Protein 6LFT (pdb70)

B-factor: mean 20.56, std 11.73, range [6.3, 67.77]

InterPro domains:
  IPR002589 Macro domain [PF01661] (22-162)
  IPR002589 Macro domain [PS51154] (1-177)
  IPR002589 Macro domain [SM00506] (3-163)
  IPR043472 Macro domain-like [G3DSA:3.40.220.10] (2-177)
  IPR043472 Macro domain-like [SSF52949] (4-175)
  IPR050892 ADP-ribose derivative metabolism enzymes [PTHR12521] (2-177)

Solvent-accessible surface area: 8114 Å² total; per-residue (Å²): 137,14,19,84,78,49,166,24,69,6,15,146,112,60,118,88,12,9,0,0,0,0,19,4,12,6,85,20,43,8,60,27,42,39,14,108,59,0,13,112,107,22,68,124,0,45,126,17,0,23,85,8,7,140,137,112,22,52,130,13,41,1,92,1,14,0,0,4,0,67,100,59,57,29,3,3,0,0,0,0,0,1,2,36,108,20,40,122,76,58,24,145,82,108,41,0,12,88,57,0,61,86,0,0,60,46,0,42,76,61,61,118,114,75,20,125,49,6,129,73,93,61,99,73,91,24,47,104,3,124,7,3,0,23,52,6,7,45,57,90,16,52,1,70,27,150,51,0,28,148,4,0,71,82,4,62,86,72,6,78,4,29,0,16,65,169

Sequence (166 aa):
SNITYVKGNILKPKSYARILIHSCNCNGAWGGGIAYQLALRYPKAEKDYVEVCEKYGSNLLGKCILLPSYENSDLLICCLFTSSFGGSSHGEKQSILNYTKLALDKLKTFREAIGDYLNGHIKYPIGEYKLEMPQINSGIFGVPWKETERVLEEFSGDMSFTVYQL

Structure (mmCIF, N/CA/C/O backbone):
data_6LFT
#
_entry.id   6LFT
#
_cell.length_a   82.218
_cell.length_b   82.218
_cell.length_c   52.416
_cell.angle_alpha   90.000
_cell.angle_beta   90.000
_cell.angle_gamma   120.000
#
_symmetry.space_group_name_H-M   'P 64'
#
loop_
_entity.id
_entity.type
_entity.pdbx_description
1 polymer "ADP-ribose 1''-phosphate phosphatase"
2 non-polymer 'ACETATE ION'
3 non-polymer ADENOSINE-5-DIPHOSPHORIBOSE
4 water water
#
loop_
_atom_site.group_PDB
_atom_site.id
_atom_site.type_symbol
_atom_site.label_atom_id
_atom_site.label_alt_id
_atom_site.label_comp_id
_atom_site.label_asym_id
_atom_site.label_entity_id
_atom_site.label_seq_id
_atom_site.pdbx_PDB_ins_code
_atom_site.Cartn_x
_atom_site.Cartn_y
_atom_site.Cartn_z
_atom_site.occupancy
_atom_site.B_iso_or_equiv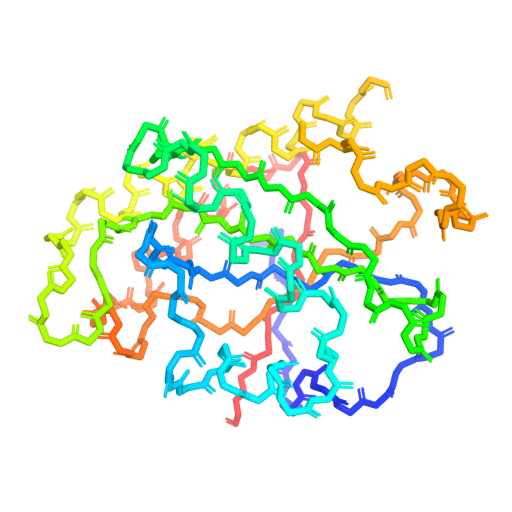
_atom_site.auth_seq_id
_atom_site.auth_comp_id
_atom_site.auth_asym_id
_atom_site.auth_atom_id
_atom_site.pdbx_PDB_model_num
ATOM 1 N N . SER A 1 5 ? -14.578 10.361 10.256 1.00 47.71 2 SER A N 1
ATOM 2 C CA . SER A 1 5 ? -13.392 11.143 10.577 1.00 41.89 2 SER A 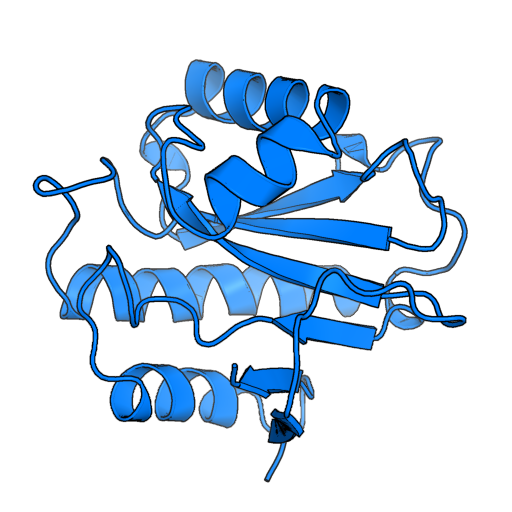CA 1
ATOM 3 C C . SER A 1 5 ? -12.926 11.979 9.386 1.00 36.31 2 SER A C 1
ATOM 4 O O . SER A 1 5 ? -12.210 12.959 9.565 1.00 38.47 2 SER A O 1
ATOM 7 N N . ASN A 1 6 ? -13.318 11.594 8.168 1.00 29.61 3 ASN A N 1
ATOM 8 C CA . ASN A 1 6 ? -13.169 12.479 7.016 1.00 23.38 3 ASN A CA 1
ATOM 9 C C . ASN A 1 6 ? -14.364 13.407 6.853 1.00 20.73 3 ASN A C 1
ATOM 10 O O . ASN A 1 6 ? -14.473 14.089 5.829 1.00 24.00 3 ASN A O 1
ATOM 15 N N . ILE A 1 7 ? -15.257 13.442 7.837 1.00 20.61 4 ILE A N 1
ATOM 16 C CA . ILE A 1 7 ? -16.421 14.320 7.836 1.00 18.35 4 ILE A CA 1
ATOM 17 C C . ILE A 1 7 ? -16.262 15.320 8.967 1.00 20.89 4 ILE A C 1
ATOM 18 O O . ILE A 1 7 ? -15.967 14.937 10.108 1.00 20.99 4 ILE A O 1
ATOM 23 N N . THR A 1 8 ? -16.443 16.595 8.650 1.00 20.25 5 THR A N 1
ATOM 24 C CA . THR A 1 8 ? -16.544 17.652 9.644 1.00 18.38 5 THR A CA 1
ATOM 25 C C . THR A 1 8 ? -17.978 18.159 9.624 1.00 16.96 5 THR A C 1
ATOM 26 O O . THR A 1 8 ? -18.477 18.566 8.569 1.00 17.94 5 THR A O 1
ATOM 30 N N . TYR A 1 9 ? -18.646 18.113 10.773 1.00 18.73 6 TYR A N 1
ATOM 31 C CA . TYR A 1 9 ? -20.016 18.597 10.866 1.00 16.14 6 TYR A CA 1
ATOM 32 C C . TYR A 1 9 ? -20.027 20.050 11.313 1.00 17.18 6 TYR A C 1
ATOM 33 O O . TYR A 1 9 ? -19.277 20.444 12.208 1.00 19.11 6 TYR A O 1
ATOM 42 N N . VAL A 1 10 ? -20.871 20.849 10.668 1.00 17.80 7 VAL A N 1
ATOM 43 C CA . VAL A 1 10 ? -21.061 22.246 11.029 1.00 16.96 7 VAL A CA 1
ATOM 44 C C . VAL A 1 10 ? -22.556 22.499 11.151 1.00 20.32 7 VAL A C 1
ATOM 45 O O . VAL A 1 10 ? -23.362 21.908 10.423 1.00 19.58 7 VAL A O 1
ATOM 49 N N . LYS A 1 11 ? -22.921 23.353 12.094 1.00 21.61 8 LYS A N 1
ATOM 50 C CA . LYS A 1 11 ? -24.305 23.732 12.308 1.00 18.55 8 LYS A CA 1
ATOM 51 C C . LYS A 1 11 ? -24.615 24.962 11.468 1.00 18.46 8 LYS A C 1
ATOM 52 O O . LYS A 1 11 ? -23.916 25.977 11.563 1.00 24.61 8 LYS A O 1
ATOM 58 N N . GLY A 1 12 ? -25.653 24.870 10.643 1.00 14.98 9 GLY A N 1
ATOM 59 C CA . GLY A 1 12 ? -26.088 26.043 9.911 1.00 17.28 9 GLY A CA 1
ATOM 60 C C . GLY A 1 12 ? -26.511 25.775 8.484 1.00 13.97 9 GLY A C 1
ATOM 61 O O . GLY A 1 12 ? -26.521 24.631 8.016 1.00 14.48 9 GLY A O 1
ATOM 62 N N . ASN A 1 13 ? -26.869 26.852 7.790 1.00 12.69 10 ASN A N 1
ATOM 63 C CA . ASN A 1 13 ? -27.373 26.788 6.427 1.00 11.31 10 ASN A CA 1
ATOM 64 C C . ASN A 1 13 ? -26.207 26.826 5.440 1.00 11.38 10 ASN A C 1
ATOM 65 O O . ASN A 1 13 ? -25.377 27.738 5.489 1.00 12.88 10 ASN A O 1
ATOM 70 N N . ILE A 1 14 ? -26.147 25.831 4.549 1.00 9.23 11 ILE A N 1
ATOM 71 C CA . ILE A 1 14 ? -25.020 25.718 3.622 1.00 10.87 11 ILE A CA 1
ATOM 72 C C . ILE A 1 14 ? -24.999 26.857 2.607 1.00 9.05 11 ILE A C 1
ATOM 73 O O . ILE A 1 14 ? -23.960 27.113 1.979 1.00 10.57 11 ILE A O 1
ATOM 78 N N . LEU A 1 15 ? -26.119 27.550 2.426 1.00 10.70 12 LEU A N 1
ATOM 79 C CA . LEU A 1 15 ? -26.194 28.633 1.454 1.00 10.97 12 LEU A CA 1
ATOM 80 C C . LEU A 1 15 ? -25.807 29.987 2.031 1.00 13.14 12 LEU A C 1
ATOM 81 O O . LEU A 1 15 ? -25.768 30.970 1.278 1.00 14.16 12 LEU A O 1
ATOM 86 N N . LYS A 1 16 ? -25.510 30.078 3.325 1.00 12.32 13 LYS A N 1
ATOM 87 C CA . LYS A 1 16 ? -24.940 31.319 3.836 1.00 14.36 13 LYS A CA 1
ATOM 88 C C . LYS A 1 16 ? -23.566 31.507 3.200 1.00 10.97 13 LYS A C 1
ATOM 89 O O . LYS A 1 16 ? -22.792 30.547 3.128 1.00 13.02 13 LYS A O 1
ATOM 95 N N . PRO A 1 17 ? -23.244 32.697 2.691 1.00 13.29 14 PRO A N 1
ATOM 96 C CA . PRO A 1 17 ? -22.005 32.855 1.916 1.00 14.88 14 PRO A CA 1
ATOM 97 C C . PRO A 1 17 ? -20.753 32.538 2.720 1.00 17.32 14 PRO A C 1
ATOM 98 O O . PRO A 1 17 ? -20.665 32.808 3.922 1.00 18.61 14 PRO A O 1
ATOM 102 N N . LYS A 1 18 ? -19.770 31.966 2.024 1.00 14.13 15 LYS A N 1
ATOM 103 C CA . LYS A 1 18 ? -18.459 31.655 2.579 1.00 12.81 15 LYS A CA 1
ATOM 104 C C . LYS A 1 18 ? -17.376 32.331 1.749 1.00 12.93 15 LYS A C 1
ATOM 105 O O . LYS A 1 18 ? -17.521 32.493 0.535 1.00 17.38 15 LYS A O 1
ATOM 111 N N . SER A 1 19 ? -16.269 32.705 2.409 1.00 13.28 16 SER A N 1
ATOM 112 C CA . SER A 1 19 ? -15.189 33.424 1.737 1.00 16.95 16 SER A CA 1
ATOM 113 C C . SER A 1 19 ? -14.342 32.542 0.829 1.00 20.90 16 SER A C 1
ATOM 114 O O . SER A 1 19 ? -13.626 33.064 -0.032 1.00 26.99 16 SER A O 1
ATOM 117 N N . TYR A 1 20 ? -14.391 31.232 1.004 1.00 15.28 17 TYR A N 1
ATOM 118 C CA . TYR A 1 20 ? -13.518 30.318 0.291 1.00 13.76 17 TYR A CA 1
ATOM 119 C C . TYR A 1 20 ? -14.281 29.620 -0.835 1.00 14.04 17 TYR A C 1
ATOM 120 O O . TYR A 1 20 ? -15.512 29.555 -0.839 1.00 15.66 17 TYR A O 1
ATOM 129 N N . ALA A 1 21 ? -13.520 29.099 -1.794 1.00 14.93 18 ALA A N 1
ATOM 130 C CA . ALA A 1 21 ? -14.103 28.389 -2.927 1.00 14.36 18 ALA A CA 1
ATOM 131 C C . ALA A 1 21 ? -14.593 27.015 -2.488 1.00 11.71 18 ALA A C 1
ATOM 132 O O . ALA A 1 21 ? -13.910 26.306 -1.746 1.00 11.10 18 ALA A O 1
ATOM 134 N N . ARG A 1 22 ? -15.783 26.627 -2.950 1.00 9.73 19 ARG A N 1
ATOM 135 C CA . ARG A 1 22 ? -16.305 25.339 -2.525 1.00 8.58 19 ARG A CA 1
ATOM 136 C C . ARG A 1 22 ? -17.225 24.772 -3.588 1.00 7.83 19 ARG A C 1
ATOM 137 O O . ARG A 1 22 ? -17.762 25.501 -4.430 1.00 9.39 19 ARG A O 1
ATOM 145 N N . ILE A 1 23 ? -17.384 23.450 -3.524 1.00 8.35 20 ILE A N 1
ATOM 146 C CA . ILE A 1 23 ? -18.337 22.698 -4.334 1.00 7.13 20 ILE A CA 1
ATOM 147 C C . ILE A 1 23 ? -19.454 22.262 -3.403 1.00 9.23 20 ILE A C 1
ATOM 148 O O . ILE A 1 23 ? -19.195 21.610 -2.386 1.00 10.13 20 ILE A O 1
ATOM 153 N N . LEU A 1 24 ? -20.692 22.628 -3.742 1.00 7.35 21 LEU A N 1
ATOM 154 C CA . LEU A 1 24 ? -21.872 22.217 -2.991 1.00 6.71 21 LEU A CA 1
ATOM 155 C C . LEU A 1 24 ? -22.423 20.946 -3.640 1.00 7.23 21 LEU A C 1
ATOM 156 O O . LEU A 1 24 ? -22.926 20.985 -4.771 1.00 8.18 21 LEU A O 1
ATOM 161 N N . ILE A 1 25 ? -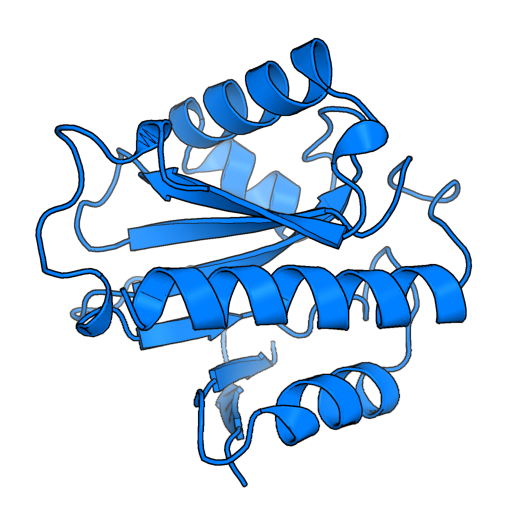22.316 19.829 -2.929 1.00 6.43 22 ILE A N 1
ATOM 162 C CA . ILE A 1 25 ? -22.768 18.526 -3.409 1.00 6.45 22 ILE A CA 1
ATOM 163 C C . ILE A 1 25 ? -24.203 18.293 -2.949 1.00 7.27 22 ILE A C 1
ATOM 164 O O . ILE A 1 25 ? -24.521 18.504 -1.775 1.00 8.56 22 ILE A O 1
ATOM 169 N N . HIS A 1 26 ? -25.073 17.833 -3.857 1.00 7.16 23 HIS A N 1
ATOM 170 C CA . HIS A 1 26 ? -26.427 17.478 -3.442 1.00 7.36 23 HIS A CA 1
ATOM 171 C C . HIS A 1 26 ? -26.945 16.333 -4.304 1.00 6.99 23 HIS A C 1
ATOM 172 O O . HIS A 1 26 ? -26.440 16.072 -5.397 1.00 9.01 23 HIS A O 1
ATOM 179 N N . SER A 1 27 ? -27.960 15.645 -3.790 1.00 7.37 24 SER A N 1
ATOM 180 C CA . SER A 1 27 ? -28.487 14.439 -4.419 1.00 7.23 24 SER A CA 1
ATOM 181 C C . SER A 1 27 ? -29.684 14.800 -5.294 1.00 7.92 24 SER A C 1
ATOM 182 O O . SER A 1 27 ? -30.605 15.489 -4.841 1.00 9.25 2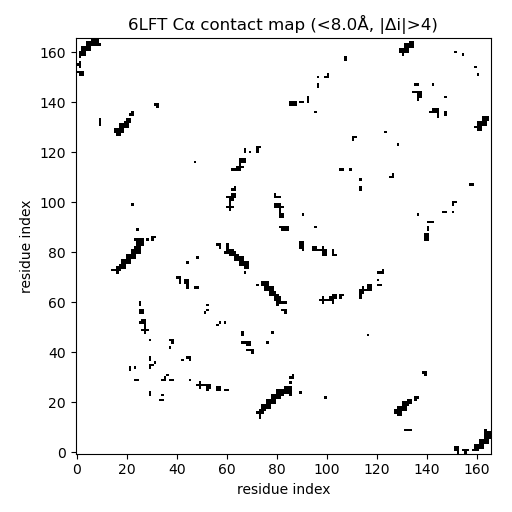4 SER A O 1
ATOM 185 N N . CYS A 1 28 ? -29.681 14.311 -6.536 1.00 8.07 25 CYS A N 1
ATOM 186 C CA . CYS A 1 28 ? -30.618 14.779 -7.550 1.00 7.38 25 CYS A CA 1
ATOM 187 C C . CYS A 1 28 ? -31.379 13.638 -8.197 1.00 8.31 25 CYS A C 1
ATOM 188 O O . CYS A 1 28 ? -30.881 12.513 -8.316 1.00 9.38 25 CYS A O 1
ATOM 191 N N . ASN A 1 29 ? -32.570 13.958 -8.681 1.00 8.12 26 ASN A N 1
ATOM 192 C CA . ASN A 1 29 ? -33.254 13.060 -9.589 1.00 8.86 26 ASN A CA 1
ATOM 193 C C . ASN A 1 29 ? -32.842 13.359 -11.032 1.00 8.92 26 ASN A C 1
ATOM 194 O O . ASN A 1 29 ? -32.238 14.393 -11.342 1.00 9.60 26 ASN A O 1
ATOM 199 N N . CYS A 1 30 ? -33.172 12.422 -11.920 1.00 9.75 27 CYS A N 1
ATOM 200 C CA . CYS A 1 30 ? -32.799 12.481 -13.328 1.00 10.15 27 CYS A CA 1
ATOM 201 C C . CYS A 1 30 ? -33.909 13.068 -14.185 1.00 10.56 27 CYS A C 1
ATOM 202 O O . CYS A 1 30 ? -33.827 13.023 -15.419 1.00 12.15 27 CYS A O 1
ATOM 205 N N . ASN A 1 31 ? -34.939 13.624 -13.554 1.00 10.36 28 ASN A N 1
ATOM 206 C CA . ASN A 1 31 ? -36.155 14.062 -14.217 1.00 10.94 28 ASN A CA 1
ATOM 207 C C . ASN A 1 31 ? -36.178 15.572 -14.427 1.00 10.43 28 ASN A C 1
ATOM 208 O O . ASN A 1 31 ? -37.233 16.135 -14.738 1.00 13.50 28 ASN A O 1
ATOM 213 N N . GLY A 1 32 ? -35.035 16.233 -14.269 1.00 10.54 29 GLY A N 1
ATOM 214 C CA . GLY A 1 32 ? -34.960 17.658 -14.535 1.00 9.56 29 GLY A CA 1
ATOM 215 C C . GLY A 1 32 ? -35.763 18.520 -13.591 1.00 12.49 29 GLY A C 1
ATOM 216 O O . GLY A 1 32 ? -36.209 19.607 -13.979 1.00 14.14 29 GLY A O 1
ATOM 217 N N . ALA A 1 33 ? -35.949 18.072 -12.354 1.00 10.03 30 ALA A N 1
ATOM 218 C CA . ALA A 1 33 ? -36.826 18.749 -11.401 1.00 10.46 30 ALA A CA 1
ATOM 219 C C . ALA A 1 33 ? -36.065 19.037 -10.112 1.00 10.67 30 ALA A C 1
ATOM 220 O O . ALA A 1 33 ? -35.949 18.164 -9.248 1.00 12.65 30 ALA A O 1
ATOM 222 N N . TRP A 1 34 ? -35.545 20.261 -9.982 1.00 9.80 31 TRP A N 1
ATOM 223 C CA . TRP A 1 34 ? -35.108 20.774 -8.687 1.00 8.47 31 TRP A CA 1
ATOM 224 C C . TRP A 1 34 ? -36.353 21.310 -7.979 1.00 13.05 31 TRP A C 1
ATOM 225 O O . TRP A 1 34 ? -36.571 22.518 -7.849 1.00 13.69 31 TRP A O 1
ATOM 236 N N . GLY A 1 35 ? -37.197 20.374 -7.538 1.00 15.88 32 GLY A N 1
ATOM 237 C CA . GLY A 1 35 ? -38.567 20.707 -7.190 1.00 15.63 32 GLY A CA 1
ATOM 238 C C . GLY A 1 35 ? -38.843 21.003 -5.728 1.00 15.65 32 GLY A C 1
ATOM 239 O O . GLY A 1 35 ? -39.835 21.666 -5.409 1.00 22.54 32 GLY A O 1
ATOM 240 N N . GLY A 1 36 ? -37.990 20.527 -4.827 1.00 10.87 33 GLY A N 1
ATOM 241 C CA . GLY A 1 36 ? -38.211 20.732 -3.411 1.00 12.04 33 GLY A CA 1
ATOM 242 C C . GLY A 1 36 ? -36.896 20.752 -2.670 1.00 9.85 33 GLY A C 1
ATOM 243 O O . GLY A 1 36 ? -35.823 20.624 -3.265 1.00 11.55 33 GLY A O 1
ATOM 244 N N . GLY A 1 37 ? -36.987 20.943 -1.355 1.00 12.12 34 GLY A N 1
ATOM 245 C CA . GLY A 1 37 ? -35.813 20.842 -0.508 1.00 12.45 34 GLY A CA 1
ATOM 246 C C . GLY A 1 37 ? -34.674 21.750 -0.930 1.00 10.82 34 GLY A C 1
ATOM 247 O O . GLY A 1 37 ? -34.879 22.885 -1.398 1.00 11.71 34 GLY A O 1
ATOM 248 N N . ILE A 1 38 ? -33.446 21.248 -0.772 1.00 9.98 35 ILE A N 1
ATOM 249 C CA . ILE A 1 38 ? -32.285 22.080 -1.089 1.00 7.94 35 ILE A CA 1
ATOM 250 C C . ILE A 1 38 ? -32.201 22.350 -2.587 1.00 9.08 35 ILE A C 1
ATOM 251 O O . ILE A 1 38 ? -31.749 23.424 -2.998 1.00 9.30 35 ILE A O 1
ATOM 256 N N . ALA A 1 39 ? -32.652 21.415 -3.432 1.00 9.03 36 ALA A N 1
ATOM 257 C CA . ALA A 1 39 ? -32.563 21.644 -4.874 1.00 10.19 36 ALA A CA 1
ATOM 258 C C . ALA A 1 39 ? -33.402 22.846 -5.296 1.00 9.11 36 ALA A C 1
ATOM 259 O O . ALA A 1 39 ? -32.965 23.660 -6.118 1.00 8.12 36 ALA A O 1
ATOM 261 N N . TYR A 1 40 ? -34.601 22.985 -4.725 1.00 8.46 37 TYR A N 1
ATOM 262 C CA . TYR A 1 40 ? -35.420 24.151 -5.027 1.00 8.52 37 TYR A CA 1
ATOM 263 C C . TYR A 1 40 ? -34.735 25.439 -4.577 1.00 11.08 37 TYR A C 1
ATOM 264 O O . TYR A 1 40 ? -34.804 26.464 -5.273 1.00 10.87 37 TYR A O 1
ATOM 273 N N . GLN A 1 41 ? -34.071 25.409 -3.416 1.00 9.24 38 GLN A N 1
ATOM 274 C CA . GLN A 1 41 ? -33.328 26.583 -2.963 1.00 9.67 38 GLN A CA 1
ATOM 275 C C . GLN A 1 41 ? -32.213 26.947 -3.942 1.00 9.11 38 GLN A C 1
ATOM 276 O O . GLN A 1 41 ? -31.929 28.133 -4.165 1.00 10.65 38 GLN A O 1
ATOM 282 N N . LEU A 1 42 ? -31.558 25.939 -4.528 1.00 8.40 39 LEU A N 1
ATOM 283 C CA . LEU A 1 42 ? -30.538 26.211 -5.539 1.00 7.94 39 LEU A CA 1
ATOM 284 C C . LEU A 1 42 ? -31.158 26.779 -6.806 1.00 8.70 39 LEU A C 1
ATOM 285 O O . LEU A 1 42 ? -30.564 27.634 -7.473 1.00 9.90 39 LEU A O 1
ATOM 290 N N . ALA A 1 43 ? -32.350 26.303 -7.167 1.00 9.15 40 ALA A N 1
ATOM 291 C CA . ALA A 1 43 ? -33.009 26.805 -8.369 1.00 7.14 40 ALA A CA 1
ATOM 292 C C . ALA A 1 43 ? -33.341 28.285 -8.237 1.00 8.75 40 ALA A C 1
ATOM 293 O O . ALA A 1 43 ? -33.202 29.049 -9.201 1.00 12.08 40 ALA A O 1
ATOM 295 N N . LEU A 1 44 ? -33.761 28.707 -7.043 1.00 9.05 41 LEU A N 1
ATOM 296 C CA . LEU A 1 44 ? -34.088 30.112 -6.823 1.00 8.35 41 LEU A CA 1
ATOM 297 C C . LEU A 1 44 ? -32.859 30.996 -6.968 1.00 10.55 41 LEU A C 1
ATOM 298 O O . LEU A 1 44 ? -32.928 32.088 -7.545 1.00 12.95 41 LEU A O 1
ATOM 303 N N . ARG A 1 45 ? -31.730 30.540 -6.448 1.00 8.55 42 ARG A N 1
ATOM 304 C CA . ARG A 1 45 ? -30.542 31.377 -6.370 1.00 8.36 42 ARG A CA 1
ATOM 305 C C . ARG A 1 45 ? -29.669 31.291 -7.603 1.00 8.83 42 ARG A C 1
ATOM 306 O O . ARG A 1 45 ? -28.984 32.274 -7.940 1.00 11.23 42 ARG A O 1
ATOM 314 N N . TYR A 1 46 ? -29.639 30.127 -8.248 1.00 9.01 43 TYR A N 1
ATOM 315 C CA . TYR A 1 46 ? -28.689 29.832 -9.324 1.00 7.57 43 TYR A CA 1
ATOM 316 C C . TYR A 1 46 ? -29.438 29.325 -10.547 1.00 7.76 43 TYR A C 1
ATOM 317 O O . TYR A 1 46 ? -29.269 28.173 -10.967 1.00 7.96 43 TYR A O 1
ATOM 326 N N . PRO A 1 47 ? -30.279 30.165 -11.159 1.00 9.50 44 PRO A N 1
ATOM 327 C CA . PRO A 1 47 ? -31.144 29.687 -12.253 1.00 10.58 44 PRO A CA 1
ATOM 328 C C . PRO A 1 47 ? -30.384 29.210 -13.483 1.00 10.42 44 PRO A C 1
ATOM 329 O O . PRO A 1 47 ? -30.897 28.357 -14.222 1.00 11.11 44 PRO A O 1
ATOM 333 N N . LYS A 1 48 ? -29.186 29.739 -13.737 1.00 10.80 45 LYS A N 1
ATOM 334 C CA . LYS A 1 48 ? -28.414 29.257 -14.879 1.00 11.41 45 LYS A CA 1
ATOM 335 C C . LYS A 1 48 ? -27.849 27.870 -14.617 1.00 10.75 45 LYS A C 1
ATOM 336 O O . LYS A 1 48 ? -27.728 27.065 -15.548 1.00 11.50 45 LYS A O 1
ATOM 342 N N . ALA A 1 49 ? -27.507 27.562 -13.364 1.00 8.73 46 ALA A N 1
ATOM 343 C CA . ALA A 1 49 ? -27.125 26.192 -13.035 1.00 8.03 46 ALA A CA 1
ATOM 344 C C . ALA A 1 49 ? -28.312 25.249 -13.186 1.00 8.70 46 ALA A C 1
ATOM 345 O O . ALA A 1 49 ? -28.162 24.130 -13.695 1.00 7.79 46 ALA A O 1
ATOM 347 N N . GLU A 1 50 ? -29.503 25.674 -12.749 1.00 7.55 47 GLU A N 1
ATOM 348 C CA . GLU A 1 50 ? -30.679 24.842 -12.947 1.00 7.93 47 GLU A CA 1
ATOM 349 C C . GLU A 1 50 ? -30.876 24.532 -14.423 1.00 9.67 47 GLU A C 1
ATOM 350 O O . GLU A 1 50 ? -31.181 23.388 -14.782 1.00 9.53 47 GLU A O 1
ATOM 356 N N . LYS A 1 51 ? -30.669 25.530 -15.288 1.00 9.60 48 LYS A N 1
ATOM 357 C CA . LYS A 1 51 ? -30.807 25.318 -16.731 1.00 10.85 48 LYS A CA 1
ATOM 358 C C . LYS A 1 51 ? -29.865 24.230 -17.234 1.00 12.08 48 LYS A C 1
ATOM 359 O O . L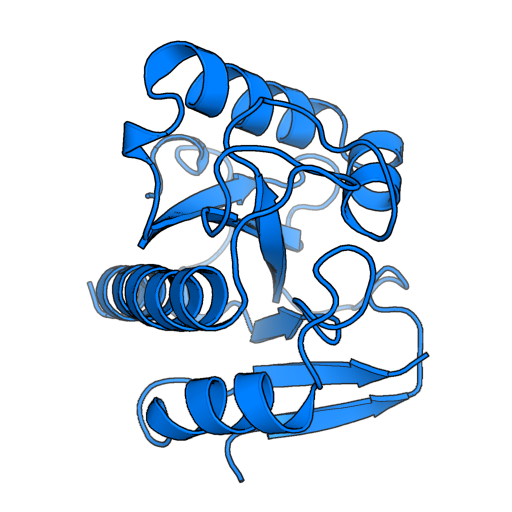YS A 1 51 ? -30.266 23.379 -18.042 1.00 11.86 48 LYS A O 1
ATOM 365 N N . ASP A 1 52 ? -28.607 24.245 -16.778 1.00 10.04 49 ASP A N 1
ATOM 366 C CA . ASP A 1 52 ? -27.654 23.213 -17.178 1.00 10.03 49 ASP A CA 1
ATOM 367 C C . ASP A 1 52 ? -28.108 21.839 -16.704 1.00 10.01 49 ASP A C 1
ATOM 368 O O . ASP A 1 52 ? -28.063 20.855 -17.460 1.00 10.04 49 ASP A O 1
ATOM 373 N N . TYR A 1 53 ? -28.507 21.752 -15.431 1.00 8.77 50 TYR A N 1
ATOM 374 C CA . TYR A 1 53 ? -28.994 20.501 -14.864 1.00 8.06 50 TYR A CA 1
ATOM 375 C C . TYR A 1 53 ? -30.194 19.977 -15.652 1.00 8.43 50 TYR A C 1
ATOM 376 O O . TYR A 1 53 ? -30.258 18.782 -15.971 1.00 8.87 50 TYR A O 1
ATOM 385 N N . VAL A 1 54 ? -31.130 20.859 -16.015 1.00 10.31 51 VAL A N 1
ATOM 386 C CA . VAL A 1 54 ? -32.290 20.416 -16.788 1.00 9.87 51 VAL A CA 1
ATOM 387 C C . VAL A 1 54 ? -31.853 19.907 -18.156 1.00 12.33 51 VAL A C 1
ATOM 388 O O . VAL A 1 54 ? -32.345 18.880 -18.643 1.00 13.11 51 VAL A O 1
ATOM 392 N N . GLU A 1 55 ? -30.919 20.619 -18.794 1.00 10.88 52 GLU A N 1
ATOM 393 C CA . GLU A 1 55 ? -30.432 20.206 -20.108 1.00 12.00 52 GLU A CA 1
ATOM 394 C C . GLU A 1 55 ? -29.794 18.821 -20.060 1.00 12.37 52 GLU A C 1
ATOM 395 O O . GLU A 1 55 ? -30.035 17.985 -20.939 1.00 14.03 52 GLU A O 1
ATOM 401 N N . VAL A 1 56 ? -28.982 18.554 -19.035 1.00 11.73 53 VAL A N 1
ATOM 402 C CA . VAL A 1 56 ? -28.347 17.242 -18.925 1.00 10.67 53 VAL A CA 1
ATOM 403 C C . VAL A 1 56 ? -29.393 16.158 -18.705 1.00 11.93 53 VAL A C 1
ATOM 404 O O . VAL A 1 56 ? -29.320 15.073 -19.302 1.00 12.99 53 VAL A O 1
ATOM 408 N N . CYS A 1 57 ? -30.407 16.440 -17.880 1.00 11.14 54 CYS A N 1
ATOM 409 C CA . CYS A 1 57 ? -31.473 15.462 -17.665 1.00 10.82 54 CYS A CA 1
ATOM 410 C C . CYS A 1 57 ? -32.250 15.201 -18.944 1.00 11.18 54 CYS A C 1
ATOM 411 O O . CYS A 1 57 ? -32.659 14.065 -19.212 1.00 13.13 54 CYS A O 1
ATOM 414 N N . GLU A 1 58 ? -32.497 16.248 -19.731 1.00 11.68 55 GLU A N 1
ATOM 415 C CA . GLU A 1 58 ? -33.249 16.057 -20.963 1.00 12.96 55 GLU A CA 1
ATOM 416 C C . GLU A 1 58 ? -32.461 15.233 -21.971 1.00 15.13 55 GLU A C 1
ATOM 417 O O . GLU A 1 58 ? -33.050 14.439 -22.718 1.00 17.58 55 GLU A O 1
ATOM 423 N N . LYS A 1 59 ? -31.135 15.369 -21.978 1.00 13.67 56 LYS A N 1
ATOM 424 C CA . LYS A 1 59 ? -30.333 14.622 -22.941 1.00 16.74 56 LYS A CA 1
ATOM 425 C C . LYS A 1 59 ? -30.150 13.173 -22.524 1.00 16.62 56 LYS A C 1
ATOM 426 O O . LYS A 1 59 ? -30.237 12.272 -23.368 1.00 18.86 56 LYS A O 1
ATOM 432 N N . TYR A 1 60 ? -29.878 12.925 -21.239 1.00 15.72 57 TYR A N 1
ATOM 433 C CA . TYR A 1 60 ? -29.466 11.603 -20.790 1.00 15.30 57 TYR A CA 1
ATOM 434 C C . TYR A 1 60 ? -30.476 10.905 -19.893 1.00 15.23 57 TYR A C 1
ATOM 435 O O . TYR A 1 60 ? -30.411 9.674 -19.775 1.00 16.04 57 TYR A O 1
ATOM 444 N N . GLY A 1 61 ? -31.390 11.642 -19.266 1.00 13.51 58 GLY A N 1
ATOM 445 C CA . GLY A 1 61 ? -32.383 11.023 -18.399 1.00 14.88 58 GLY A CA 1
ATOM 446 C C . GLY A 1 61 ? -31.752 10.109 -17.373 1.00 14.97 58 GLY A C 1
ATOM 447 O O . GLY A 1 61 ? -30.688 10.401 -16.814 1.00 12.17 58 GLY A O 1
ATOM 448 N N . SER A 1 62 ? -32.393 8.960 -17.142 1.00 13.63 59 SER A N 1
ATOM 449 C CA . SER A 1 62 ? -31.907 8.0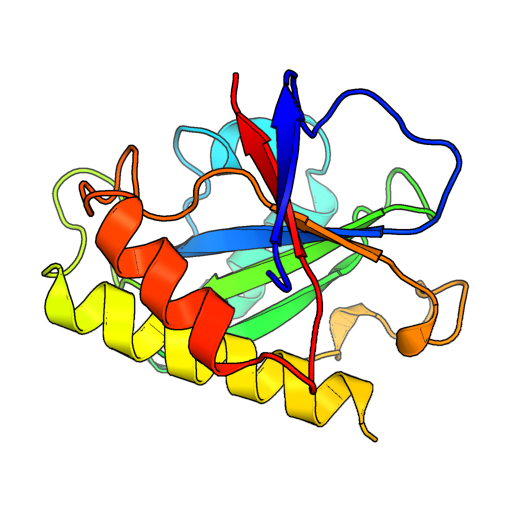58 -16.105 1.00 14.11 59 SER A CA 1
ATOM 450 C C . SER A 1 62 ? -30.624 7.342 -16.491 1.00 14.85 59 SER A C 1
ATOM 451 O O . SER A 1 62 ? -30.082 6.609 -15.658 1.00 15.52 59 SER A O 1
ATOM 454 N N . ASN A 1 63 ? -30.104 7.548 -17.701 1.00 15.00 60 ASN A N 1
ATOM 455 C CA . ASN A 1 63 ? -28.769 7.033 -17.991 1.00 16.43 60 ASN A CA 1
ATOM 456 C C . ASN A 1 63 ? -27.706 7.701 -17.127 1.00 15.09 60 ASN A C 1
ATOM 457 O O . ASN A 1 63 ? -26.574 7.208 -17.072 1.00 17.64 60 ASN A O 1
ATOM 462 N N . LEU A 1 64 ? -28.058 8.790 -16.438 1.00 13.69 61 LEU A N 1
ATOM 463 C CA . LEU A 1 64 ? -27.166 9.509 -15.540 1.00 12.98 61 LEU A CA 1
ATOM 464 C C . LEU A 1 64 ? -26.984 8.831 -14.190 1.00 13.42 61 LEU A C 1
ATOM 465 O O . LEU A 1 64 ? -26.104 9.244 -13.432 1.00 13.18 61 LEU A O 1
ATOM 470 N N . LEU A 1 65 ? -27.784 7.819 -13.859 1.00 13.54 62 LEU A N 1
ATOM 471 C CA . LEU A 1 65 ? -27.731 7.258 -12.514 1.00 12.74 62 LEU A CA 1
ATOM 472 C C . LEU A 1 65 ? -26.324 6.767 -12.188 1.00 13.18 62 LEU A C 1
ATOM 473 O O . LEU A 1 65 ? -25.714 6.023 -12.961 1.00 14.68 62 LEU A O 1
ATOM 478 N N . GLY A 1 66 ? -25.803 7.213 -11.047 1.00 12.42 63 GLY A N 1
ATOM 479 C CA . GLY A 1 66 ? -24.465 6.861 -10.631 1.00 13.63 63 GLY A CA 1
ATOM 480 C C . GLY A 1 66 ? -23.388 7.768 -11.172 1.00 15.16 63 GLY A C 1
ATOM 481 O O . GLY A 1 66 ? -22.206 7.514 -10.911 1.00 16.14 63 GLY A O 1
ATOM 482 N N . LYS A 1 67 ? -23.760 8.811 -11.910 1.00 12.86 64 LYS A N 1
ATOM 483 C CA . LYS A 1 67 ? -22.865 9.837 -12.419 1.00 12.98 64 LYS A CA 1
ATOM 484 C C . LYS A 1 67 ? -23.049 11.115 -11.608 1.00 12.53 64 LYS A C 1
ATOM 485 O O . LYS A 1 67 ? -24.007 11.284 -10.852 1.00 12.05 64 LYS A O 1
ATOM 491 N N . CYS A 1 68 ? -22.121 12.043 -11.790 1.00 12.59 65 CYS A N 1
ATOM 492 C CA . CYS A 1 68 ? -22.315 13.395 -11.291 1.00 14.05 65 CYS A CA 1
ATOM 493 C C . CYS A 1 68 ? -21.936 14.383 -12.383 1.00 12.50 65 CYS A C 1
ATOM 494 O O . CYS A 1 68 ? -21.266 14.037 -13.358 1.00 15.37 65 CYS A O 1
ATOM 497 N N . ILE A 1 69 ? -22.383 15.626 -12.213 1.00 11.02 66 ILE A N 1
ATOM 498 C CA . ILE A 1 69 ? -21.966 16.728 -13.068 1.00 11.07 66 ILE A CA 1
ATOM 499 C C . ILE A 1 69 ? -21.572 17.892 -12.177 1.00 10.52 66 ILE A C 1
ATOM 500 O O . ILE A 1 69 ? -22.194 18.132 -11.136 1.00 11.24 66 ILE A O 1
ATOM 505 N N . LEU A 1 70 ? -20.527 18.605 -12.581 1.00 10.74 67 LEU A N 1
ATOM 506 C CA . LEU A 1 70 ? -20.079 19.809 -11.892 1.00 9.21 67 LEU A CA 1
ATOM 507 C C . LEU A 1 70 ? -20.533 21.024 -12.691 1.00 9.00 67 LEU A C 1
ATOM 508 O O . LEU A 1 70 ? -20.269 21.114 -13.892 1.00 12.92 67 LEU A O 1
ATOM 513 N N . LEU A 1 71 ? -21.238 21.941 -12.022 1.00 9.23 68 LEU A N 1
ATOM 514 C CA . LEU A 1 71 ? -21.781 23.118 -12.679 1.00 10.24 68 LEU A CA 1
ATOM 515 C C . LEU A 1 71 ? -21.272 24.390 -12.021 1.00 8.90 68 LEU A C 1
ATOM 516 O O . LEU A 1 71 ? -21.122 24.432 -10.794 1.00 9.85 68 LEU A O 1
ATOM 521 N N . PRO A 1 72 ? -21.022 25.444 -12.792 1.00 8.31 69 PRO A N 1
ATOM 522 C CA . PRO A 1 72 ? -20.903 26.769 -12.179 1.00 8.13 69 PRO A CA 1
ATOM 523 C C . PRO A 1 72 ? -22.205 27.130 -11.484 1.00 7.35 69 PRO A C 1
ATOM 524 O O . PRO A 1 72 ? -23.290 26.799 -11.966 1.00 8.70 69 PRO A O 1
ATOM 528 N N . SER A 1 73 ? -22.100 27.836 -10.354 1.00 9.03 70 SER A N 1
ATOM 529 C CA . SER A 1 73 ? -23.290 28.522 -9.858 1.00 7.52 70 SER A CA 1
ATOM 530 C C . SER A 1 73 ? -23.630 29.715 -10.732 1.00 9.24 70 SER A C 1
ATOM 531 O O . SER A 1 73 ? -24.785 30.158 -10.733 1.00 9.55 70 SER A O 1
ATOM 534 N N . TYR A 1 74 ? -22.633 30.227 -11.463 1.00 9.93 71 TYR A N 1
ATOM 535 C CA . TYR A 1 74 ? -22.649 31.430 -12.301 1.00 10.61 71 TYR A CA 1
ATOM 536 C C . TYR A 1 74 ? -22.750 32.708 -11.475 1.00 14.71 71 TYR A C 1
ATOM 537 O O . TYR A 1 74 ? -22.076 33.696 -11.788 1.00 18.68 71 TYR A O 1
ATOM 546 N N . GLU A 1 75 ? -23.569 32.709 -10.420 1.00 10.37 72 GLU A N 1
ATOM 547 C CA . GLU A 1 75 ? -23.744 33.911 -9.608 1.00 9.42 72 GLU A CA 1
ATOM 548 C C . GLU A 1 75 ? -22.566 34.188 -8.681 1.00 11.24 72 GLU A C 1
ATOM 549 O O . GLU A 1 75 ? -22.422 35.320 -8.204 1.00 12.28 72 GLU A O 1
ATOM 555 N N . ASN A 1 76 ? -21.744 33.183 -8.395 1.00 10.49 73 ASN A N 1
ATOM 556 C CA . ASN A 1 76 ? -20.634 33.344 -7.456 1.00 9.21 73 ASN A CA 1
ATOM 557 C C . ASN A 1 76 ? -19.503 32.454 -7.946 1.00 9.25 73 ASN A C 1
ATOM 558 O O . ASN A 1 76 ? -19.644 31.223 -7.958 1.00 9.95 73 ASN A O 1
ATOM 563 N N . SER A 1 77 ? -18.389 33.066 -8.357 1.00 9.71 74 SER A N 1
ATOM 564 C CA . SER A 1 77 ? -17.297 32.255 -8.882 1.00 10.38 74 SER A CA 1
ATOM 565 C C . SER A 1 77 ? -16.588 31.463 -7.789 1.00 13.08 74 SER A C 1
ATOM 566 O O . SER A 1 77 ? -15.745 30.619 -8.108 1.00 14.94 74 SER A O 1
ATOM 569 N N . ASP A 1 78 ? -16.917 31.687 -6.523 1.00 10.50 75 ASP A N 1
ATOM 570 C CA . ASP A 1 78 ? -16.413 30.833 -5.456 1.00 12.24 75 ASP A CA 1
ATOM 571 C C . ASP A 1 78 ? -17.344 29.660 -5.156 1.00 12.07 75 ASP A C 1
ATOM 572 O O . ASP A 1 78 ? -17.132 28.960 -4.163 1.00 11.70 75 ASP A O 1
ATOM 577 N N . LEU A 1 79 ? -18.365 29.417 -5.981 1.00 9.60 76 LEU A N 1
ATOM 578 C CA . LEU A 1 79 ? -19.328 28.359 -5.687 1.00 10.30 76 LEU A CA 1
ATOM 579 C C . LEU A 1 79 ? -19.617 27.553 -6.944 1.00 8.63 76 LEU A C 1
ATOM 580 O O . LEU A 1 79 ? -20.147 28.090 -7.920 1.00 9.85 76 LEU A O 1
ATOM 585 N N . LEU A 1 80 ? -19.286 26.265 -6.904 1.00 8.09 77 LEU A N 1
ATOM 586 C CA . LEU A 1 80 ? -19.730 25.300 -7.897 1.00 7.66 77 LEU A CA 1
ATOM 587 C C . LEU A 1 80 ? -20.771 24.394 -7.260 1.00 7.19 77 LEU A C 1
ATOM 588 O O . LEU A 1 80 ? -20.842 24.268 -6.035 1.00 8.26 77 LEU A O 1
ATOM 593 N N . ILE A 1 81 ? -21.551 23.740 -8.117 1.00 6.76 78 ILE A N 1
ATOM 594 C CA . ILE A 1 81 ? -22.599 22.815 -7.699 1.00 6.60 78 ILE A CA 1
ATOM 595 C C . ILE A 1 81 ? -22.275 21.4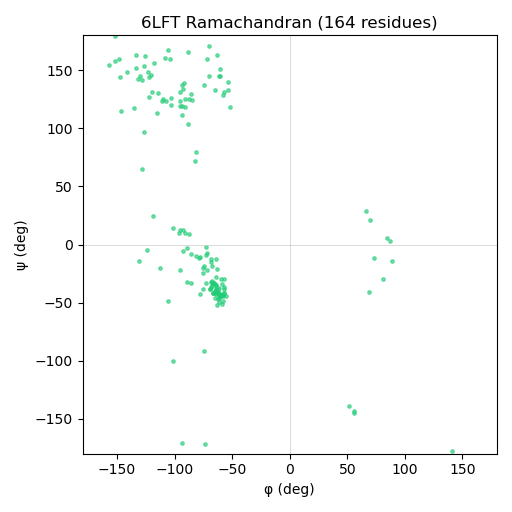50 -8.282 1.00 7.40 78 ILE A C 1
ATOM 596 O O . ILE A 1 81 ? -21.977 21.337 -9.473 1.00 9.45 78 ILE A O 1
ATOM 601 N N . CYS A 1 82 ? -22.317 20.415 -7.450 1.00 8.11 79 CYS A N 1
ATOM 602 C CA . CYS A 1 82 ? -22.090 19.053 -7.928 1.00 8.81 79 CYS A CA 1
ATOM 603 C C . CYS A 1 82 ? -23.379 18.258 -7.730 1.00 9.27 79 CYS A C 1
ATOM 604 O O . CYS A 1 82 ? -23.793 18.015 -6.593 1.00 9.98 79 CYS A O 1
ATOM 607 N N . CYS A 1 83 ? -24.018 17.867 -8.834 1.00 8.11 80 CYS A N 1
ATOM 608 C CA . CYS A 1 83 ? -25.260 17.098 -8.799 1.00 7.70 80 CYS A CA 1
ATOM 609 C C . CYS A 1 83 ? -24.917 15.616 -8.822 1.00 8.74 80 CYS A C 1
ATOM 610 O O . CYS A 1 83 ? -24.286 15.156 -9.777 1.00 11.24 80 CYS A O 1
ATOM 613 N N . LEU A 1 84 ? -25.294 14.872 -7.778 1.00 7.53 81 LEU A N 1
ATOM 614 C CA . LEU A 1 84 ? -25.161 13.411 -7.795 1.00 8.80 81 LEU A CA 1
ATOM 615 C C . LEU A 1 84 ? -26.479 12.814 -8.269 1.00 10.22 81 LEU A C 1
ATOM 616 O O . LEU A 1 84 ? -27.512 13.001 -7.622 1.00 11.10 81 LEU A O 1
ATOM 621 N N . PHE A 1 85 ? -26.453 12.079 -9.380 1.00 8.82 82 PHE A N 1
ATOM 622 C CA . PHE A 1 85 ? -27.689 11.532 -9.943 1.00 9.57 82 PHE A CA 1
ATOM 623 C C . PHE A 1 85 ? -27.953 10.178 -9.295 1.00 10.62 82 PHE A C 1
ATOM 624 O O . PHE A 1 85 ? -27.316 9.172 -9.624 1.00 12.01 82 PHE A O 1
ATOM 632 N N . THR A 1 86 ? -28.906 10.151 -8.366 1.00 8.96 83 THR A N 1
ATOM 633 C CA . THR A 1 86 ? -29.111 8.980 -7.518 1.00 10.89 83 THR A CA 1
ATOM 634 C C . THR A 1 86 ? -30.525 8.416 -7.557 1.00 10.27 83 THR A C 1
ATOM 635 O O . THR A 1 86 ? -30.774 7.375 -6.936 1.00 11.43 83 THR A O 1
ATOM 639 N N . SER A 1 87 ? -31.450 9.066 -8.258 1.00 10.67 84 SER A N 1
ATOM 640 C CA . SER A 1 87 ? -32.816 8.587 -8.392 1.00 10.27 84 SER A CA 1
ATOM 641 C C . SER A 1 87 ? -33.360 8.994 -9.752 1.00 10.59 84 SER A C 1
ATOM 642 O O . SER A 1 87 ? -33.056 10.085 -10.242 1.00 10.17 84 SER A O 1
ATOM 645 N N . SER A 1 88 ? -34.184 8.126 -10.351 1.00 10.42 85 SER A N 1
ATOM 646 C CA . SER A 1 88 ? -34.838 8.499 -11.601 1.00 10.74 85 SER A CA 1
ATOM 647 C C . SER A 1 88 ? -35.775 9.680 -11.388 1.00 10.14 85 SER A C 1
ATOM 648 O O . SER A 1 88 ? -35.699 10.687 -12.096 1.00 10.32 85 SER A O 1
ATOM 651 N N . PHE A 1 89 ? -36.662 9.566 -10.410 1.00 10.88 86 PHE A N 1
ATOM 652 C CA . PHE A 1 89 ? -37.672 10.577 -10.143 1.00 10.28 86 PHE A CA 1
ATOM 653 C C . PHE A 1 89 ? -37.476 11.166 -8.759 1.00 11.57 86 PHE A C 1
ATOM 654 O O . PHE A 1 89 ? -36.877 10.541 -7.877 1.00 12.10 86 PHE A O 1
ATOM 662 N N . GLY A 1 90 ? -37.977 12.388 -8.579 1.00 9.70 87 GLY A N 1
ATOM 663 C CA . GLY A 1 90 ? -37.974 13.041 -7.289 1.00 12.21 87 GLY A CA 1
ATOM 664 C C . GLY A 1 90 ? -39.265 12.802 -6.530 1.00 11.36 87 GLY A C 1
ATOM 665 O O . GLY A 1 90 ? -40.111 11.983 -6.911 1.00 11.98 87 GLY A O 1
ATOM 666 N N . GLY A 1 91 ? -39.408 13.530 -5.426 1.00 11.53 88 GLY A N 1
ATOM 667 C CA . GLY A 1 91 ? -40.607 13.434 -4.609 1.00 13.04 88 GLY A CA 1
ATOM 668 C C . GLY A 1 91 ? -40.900 12.011 -4.156 1.00 16.43 88 GLY A C 1
ATOM 669 O O . GLY A 1 91 ? -40.000 11.204 -3.900 1.00 16.09 88 GLY A O 1
ATOM 670 N N . SER A 1 92 ? -42.190 11.688 -4.068 1.00 17.08 89 SER A N 1
ATOM 671 C CA . SER A 1 92 ? -42.574 10.392 -3.522 1.00 18.18 89 SER A CA 1
ATOM 672 C C . SER A 1 92 ? -42.278 9.232 -4.467 1.00 19.68 89 SER A C 1
ATOM 673 O O . SER A 1 92 ? -42.403 8.073 -4.050 1.00 22.04 89 SER A O 1
ATOM 676 N N . SER A 1 93 ? -41.886 9.505 -5.711 1.00 14.72 90 SER A N 1
ATOM 677 C CA . SER A 1 93 ? -41.516 8.459 -6.655 1.00 14.27 90 SER A CA 1
ATOM 678 C C . SER A 1 93 ? -40.027 8.149 -6.645 1.00 12.57 90 SER A C 1
ATOM 679 O O . SER A 1 93 ? -39.552 7.451 -7.546 1.00 14.86 90 SER A O 1
ATOM 682 N N . HIS A 1 94 ? -39.285 8.635 -5.652 1.00 12.19 91 HIS A N 1
ATOM 683 C CA . HIS A 1 94 ? -37.854 8.382 -5.628 1.00 12.53 91 HIS A CA 1
ATOM 684 C C . HIS A 1 94 ? -37.558 6.886 -5.504 1.00 14.30 91 HIS A C 1
ATOM 685 O O . HIS A 1 94 ? -38.411 6.076 -5.126 1.00 15.15 91 HIS A O 1
ATOM 692 N N . GLY A 1 95 ? -36.317 6.526 -5.830 1.00 13.07 92 GLY A N 1
ATOM 693 C CA . GLY A 1 95 ? -35.906 5.137 -5.792 1.00 15.49 92 GLY A CA 1
ATOM 694 C C . GLY A 1 95 ? -35.787 4.574 -4.383 1.00 15.67 92 GLY A C 1
ATOM 695 O O . GLY A 1 95 ? -35.839 5.276 -3.369 1.00 16.38 92 GLY A O 1
ATOM 696 N N . GLU A 1 96 ? -35.600 3.258 -4.330 1.00 18.32 93 GLU A N 1
ATOM 697 C CA . GLU A 1 96 ? -35.448 2.593 -3.050 1.00 20.90 93 GLU A CA 1
ATOM 698 C C . GLU A 1 96 ? -34.091 2.920 -2.434 1.00 19.89 93 GLU A C 1
ATOM 699 O O . GLU A 1 96 ? -33.143 3.330 -3.116 1.00 18.88 93 GLU A O 1
ATOM 705 N N . LYS A 1 97 ? -34.015 2.729 -1.114 1.00 20.73 94 LYS A N 1
ATOM 706 C CA . LYS A 1 97 ? -32.867 3.205 -0.345 1.00 23.83 94 LYS A CA 1
ATOM 707 C C . LYS A 1 97 ? -31.554 2.613 -0.845 1.00 22.64 94 LYS A C 1
ATOM 708 O O . LYS A 1 97 ? -30.556 3.332 -0.974 1.00 18.81 94 LYS A O 1
ATOM 714 N N . GLN A 1 98 ? -31.523 1.307 -1.122 1.00 23.92 95 GLN A N 1
ATOM 715 C CA . GLN A 1 98 ? -30.258 0.699 -1.519 1.00 26.59 95 GLN A CA 1
ATOM 716 C C . GLN A 1 98 ? -29.808 1.217 -2.881 1.00 24.59 95 GLN A C 1
ATOM 717 O O . GLN A 1 98 ? -28.608 1.406 -3.110 1.00 21.32 95 GLN A O 1
ATOM 723 N N . SER A 1 99 ? -30.763 1.469 -3.784 1.00 21.23 96 SER A N 1
ATOM 724 C CA . SER A 1 99 ? -30.460 2.095 -5.069 1.00 17.89 96 SER A CA 1
ATOM 725 C C . SER A 1 99 ? -29.810 3.455 -4.872 1.00 18.13 96 SER A C 1
ATOM 726 O O . SER A 1 99 ? -28.763 3.756 -5.459 1.00 15.48 96 SER A O 1
ATOM 729 N N . ILE A 1 100 ? -30.435 4.297 -4.052 1.00 15.24 97 ILE A N 1
ATOM 730 C CA . ILE A 1 100 ? -29.929 5.647 -3.829 1.00 13.29 97 ILE A CA 1
ATOM 731 C C . ILE A 1 100 ? -28.536 5.603 -3.217 1.00 13.34 97 ILE A C 1
ATOM 732 O O . ILE A 1 100 ? -27.646 6.362 -3.624 1.00 13.60 97 ILE A O 1
ATOM 737 N N . LEU A 1 101 ? -28.318 4.711 -2.242 1.00 16.20 98 LEU A N 1
ATOM 738 C CA . LEU A 1 101 ? -27.003 4.631 -1.609 1.00 17.12 98 LEU A CA 1
ATOM 739 C C . LEU A 1 101 ? -25.943 4.150 -2.593 1.00 16.34 98 LEU A C 1
ATOM 740 O O . LEU A 1 101 ? -24.830 4.689 -2.617 1.00 18.78 98 LEU A O 1
ATOM 745 N N . ASN A 1 102 ? -26.273 3.151 -3.415 1.00 17.17 99 ASN A N 1
ATOM 746 C CA . ASN A 1 102 ? -25.328 2.659 -4.417 1.00 19.80 99 ASN A CA 1
ATOM 747 C C . ASN A 1 102 ? -24.959 3.755 -5.412 1.00 18.47 99 ASN A C 1
ATOM 748 O O . ASN A 1 102 ? -23.782 3.948 -5.735 1.00 19.79 99 ASN A O 1
ATOM 753 N N . TYR A 1 103 ? -25.957 4.488 -5.910 1.00 14.73 100 TYR A N 1
ATOM 754 C CA . TYR A 1 103 ? -25.674 5.549 -6.870 1.00 13.49 100 TYR A CA 1
ATOM 755 C C . TYR A 1 103 ? -24.920 6.704 -6.225 1.00 15.11 100 TYR A C 1
ATOM 756 O O . TYR A 1 103 ? -24.123 7.371 -6.898 1.00 13.30 100 TYR A O 1
ATOM 765 N N . THR A 1 104 ? -25.175 6.974 -4.941 1.00 13.73 101 THR A N 1
ATOM 766 C CA . THR A 1 104 ? -24.411 7.999 -4.236 1.00 15.25 101 THR A CA 1
ATOM 767 C C . THR A 1 104 ? -22.931 7.646 -4.216 1.00 15.71 101 THR A C 1
ATOM 768 O O . THR A 1 104 ? -22.073 8.507 -4.466 1.00 13.40 101 THR A O 1
ATOM 772 N N . LYS A 1 105 ? -22.619 6.382 -3.914 1.00 15.54 102 LYS A N 1
ATOM 773 C CA . LYS A 1 105 ? -21.234 5.918 -3.923 1.00 16.70 102 LYS A CA 1
ATOM 774 C C . LYS A 1 105 ? -20.624 6.051 -5.312 1.00 19.77 102 LYS A C 1
ATOM 775 O O . LYS A 1 105 ? -19.527 6.601 -5.470 1.00 17.19 102 LYS A O 1
ATOM 781 N N . LEU A 1 106 ? -21.328 5.557 -6.337 1.00 16.16 103 LEU A N 1
ATOM 782 C CA . LEU A 1 106 ? -20.790 5.605 -7.693 1.00 19.43 103 LEU A CA 1
ATOM 783 C C . LEU A 1 106 ? -20.565 7.040 -8.151 1.00 16.42 103 LEU A C 1
ATOM 784 O O . LEU A 1 106 ? -19.544 7.341 -8.783 1.00 17.82 103 LEU A O 1
ATOM 789 N N . ALA A 1 107 ? -21.507 7.940 -7.839 1.00 13.04 104 ALA A N 1
ATOM 790 C CA . ALA A 1 107 ? -21.380 9.332 -8.265 1.00 11.84 104 ALA A CA 1
ATOM 791 C C . ALA A 1 107 ? -20.212 10.017 -7.572 1.00 15.27 104 ALA A C 1
ATOM 792 O O . ALA A 1 107 ? -19.474 10.783 -8.202 1.00 14.90 104 ALA A O 1
ATOM 794 N N . LEU A 1 108 ? -20.033 9.760 -6.272 1.00 13.96 105 LEU A N 1
ATOM 795 C CA . LEU A 1 108 ? -18.901 10.343 -5.562 1.00 14.59 105 LEU A CA 1
ATOM 796 C C . LEU A 1 108 ? -17.583 9.787 -6.073 1.00 15.90 105 LEU A C 1
ATOM 797 O O . LEU A 1 108 ? -16.574 10.500 -6.081 1.00 17.56 105 LEU A O 1
ATOM 802 N N . ASP A 1 109 ? -17.566 8.519 -6.494 1.00 16.72 106 ASP A N 1
ATOM 803 C CA . ASP A 1 109 ? -16.344 7.972 -7.066 1.00 21.61 106 ASP A CA 1
ATOM 804 C C . ASP A 1 109 ? -15.977 8.694 -8.356 1.00 18.50 106 ASP A C 1
ATOM 805 O O . ASP A 1 109 ? -14.789 8.901 -8.637 1.00 21.35 106 ASP A O 1
ATOM 810 N N . LYS A 1 110 ? -16.972 9.112 -9.137 1.00 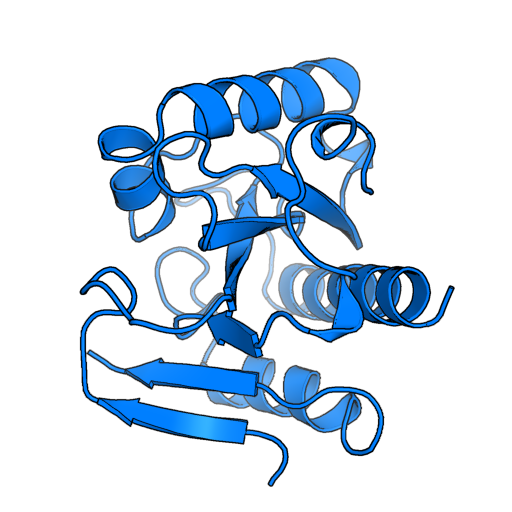16.63 107 LYS A N 1
ATOM 811 C CA . LYS A 1 110 ? -16.658 9.872 -10.341 1.00 21.04 107 LYS A CA 1
ATOM 812 C C . LYS A 1 110 ? -16.125 11.255 -9.999 1.00 17.99 107 LYS A C 1
ATOM 813 O O . LYS A 1 110 ? -15.210 11.751 -10.666 1.00 22.35 107 LYS A O 1
ATOM 819 N N . LEU A 1 111 ? -16.677 11.885 -8.960 1.00 17.34 108 LEU A N 1
ATOM 820 C CA . LEU A 1 111 ? -16.108 13.135 -8.476 1.00 15.57 108 LEU A CA 1
ATOM 821 C C . LEU A 1 111 ? -14.665 12.934 -8.031 1.00 16.82 108 LEU A C 1
ATOM 822 O O . LEU A 1 111 ? -13.789 13.743 -8.356 1.00 17.71 108 LEU A O 1
ATOM 827 N N . LYS A 1 112 ? -14.400 11.846 -7.304 1.00 18.16 109 LYS A N 1
ATOM 828 C CA . LYS A 1 112 ? -13.039 11.542 -6.863 1.00 20.96 109 LYS A CA 1
ATOM 829 C C . LYS A 1 112 ? -12.085 11.419 -8.047 1.00 22.50 109 LYS A C 1
ATOM 830 O O . LYS A 1 112 ? -10.992 11.997 -8.042 1.00 26.11 109 LYS A O 1
ATOM 836 N N . THR A 1 113 ? -12.480 10.652 -9.067 1.00 22.28 110 THR A N 1
ATOM 837 C CA . THR A 1 113 ? -11.640 10.484 -10.250 1.00 25.87 110 THR A CA 1
ATOM 838 C C . THR A 1 113 ? -11.386 11.819 -10.936 1.00 25.85 110 THR A C 1
ATOM 839 O O . THR A 1 113 ? -10.253 12.115 -11.335 1.00 29.96 110 THR A O 1
ATOM 843 N N . PHE A 1 114 ? -12.429 12.642 -11.067 1.00 23.08 111 PHE A N 1
ATOM 844 C CA . PHE A 1 114 ? -12.288 13.926 -11.748 1.00 23.71 111 PHE A CA 1
ATOM 845 C C . PHE A 1 114 ? -11.304 14.846 -11.027 1.00 28.78 111 PHE A C 1
ATOM 846 O O . PHE A 1 114 ? -10.492 15.521 -11.671 1.00 29.08 111 PHE A O 1
ATOM 854 N N . ARG A 1 115 ? -11.369 14.899 -9.693 1.00 24.37 112 ARG A N 1
ATOM 855 C CA . ARG A 1 115 ? -10.408 15.704 -8.943 1.00 24.66 112 ARG A CA 1
ATOM 856 C C . ARG A 1 115 ? -8.990 15.169 -9.117 1.00 29.04 112 ARG A C 1
ATOM 857 O O . ARG A 1 115 ? -8.029 15.945 -9.171 1.00 37.73 112 ARG A O 1
ATOM 865 N N . GLU A 1 116 ? -8.841 13.843 -9.212 1.00 31.40 113 GLU A N 1
ATOM 866 C CA . GLU A 1 116 ? -7.513 13.241 -9.320 1.00 36.40 113 GLU A CA 1
ATOM 867 C C . GLU A 1 116 ? -6.813 13.617 -10.619 1.00 45.32 113 GLU A C 1
ATOM 868 O O . GLU A 1 116 ? -5.581 13.726 -10.648 1.00 51.08 113 GLU A O 1
ATOM 874 N N . ALA A 1 117 ? -7.567 13.798 -11.698 1.00 40.03 114 ALA A N 1
ATOM 875 C CA . ALA A 1 117 ? -6.978 14.044 -13.011 1.00 46.65 114 ALA A CA 1
ATOM 876 C C . ALA A 1 117 ? -6.417 15.460 -13.132 1.00 48.70 114 ALA A C 1
ATOM 877 O O . ALA A 1 117 ? -6.868 16.381 -12.451 1.00 48.28 114 ALA A O 1
ATOM 879 N N . ILE A 1 128 ? -18.153 15.044 -16.903 1.00 44.15 125 ILE A N 1
ATOM 880 C CA . ILE A 1 128 ? -18.491 15.566 -15.583 1.00 38.57 125 ILE A CA 1
ATOM 881 C C . ILE A 1 128 ? -18.278 17.082 -15.541 1.00 39.77 125 ILE A C 1
ATOM 882 O O . ILE A 1 128 ? -18.983 17.790 -14.824 1.00 29.62 125 ILE A O 1
ATOM 887 N N . GLY A 1 129 ? -17.328 17.584 -16.332 1.00 39.04 126 GLY A N 1
ATOM 888 C CA . GLY A 1 129 ? -16.971 18.992 -16.274 1.00 39.93 126 GLY A CA 1
ATOM 889 C C . GLY A 1 129 ? -17.181 19.799 -17.544 1.00 40.89 126 GLY A C 1
ATOM 890 O O . GLY A 1 129 ? -16.524 20.828 -17.738 1.00 39.24 126 GLY A O 1
ATOM 891 N N . ASP A 1 130 ? -18.102 19.350 -18.404 1.00 33.24 127 ASP A N 1
ATOM 892 C CA . ASP A 1 130 ? -18.390 20.051 -19.656 1.00 33.14 127 ASP A CA 1
ATOM 893 C C . ASP A 1 130 ? -18.757 21.512 -19.417 1.00 31.19 127 ASP A C 1
ATOM 894 O O . ASP A 1 130 ? -18.298 22.406 -20.140 1.00 32.14 127 ASP A O 1
ATOM 899 N N . TYR A 1 131 ? -19.597 21.770 -18.417 1.00 20.74 128 TYR A N 1
ATOM 900 C CA . TYR A 1 131 ? -20.128 23.105 -18.179 1.00 20.79 128 TYR A CA 1
ATOM 901 C C . TYR A 1 131 ? -19.146 24.021 -17.465 1.00 20.93 128 TYR A C 1
ATOM 902 O O . TYR A 1 131 ? -19.387 25.231 -17.409 1.00 21.70 128 TYR A O 1
ATOM 911 N N . LEU A 1 132 ? -18.050 23.480 -16.928 1.00 22.15 129 LEU A N 1
ATOM 912 C CA . LEU A 1 132 ? -17.065 24.302 -16.236 1.00 20.67 129 LEU A CA 1
ATOM 913 C C . LEU A 1 132 ? -16.201 25.112 -17.190 1.00 26.14 129 LEU A C 1
ATOM 914 O O . LEU A 1 132 ? -15.666 26.146 -16.779 1.00 27.33 129 LEU A O 1
ATOM 919 N N . ASN A 1 133 ? -16.056 24.669 -18.439 1.00 31.47 130 ASN A N 1
ATOM 920 C CA . ASN A 1 133 ? -15.194 25.340 -19.408 1.00 31.99 130 ASN A CA 1
ATOM 921 C C . ASN A 1 133 ? -15.515 26.825 -19.483 1.00 34.05 130 ASN A C 1
ATOM 922 O O . ASN A 1 133 ? -16.637 27.214 -19.825 1.00 33.78 130 ASN A O 1
ATOM 927 N N . GLY A 1 134 ? -14.531 27.653 -19.139 1.00 35.59 131 GLY A N 1
ATOM 928 C CA . GLY A 1 134 ? -14.688 29.089 -19.195 1.00 38.32 131 GLY A CA 1
ATOM 929 C C . GLY A 1 134 ? -15.334 29.719 -17.985 1.00 39.75 131 GLY A C 1
ATOM 930 O O . GLY A 1 134 ? -15.596 30.928 -18.005 1.00 46.91 131 GLY A O 1
ATOM 931 N N . HIS A 1 135 ? -15.603 28.947 -16.933 1.00 27.70 132 HIS A N 1
ATOM 932 C CA . HIS A 1 135 ? -16.196 29.489 -15.719 1.00 31.54 132 HIS A CA 1
ATOM 933 C C . HIS A 1 135 ? -15.476 29.086 -14.448 1.00 42.08 132 HIS A C 1
ATOM 934 O O . HIS A 1 135 ? -15.724 29.701 -13.404 1.00 52.86 132 HIS A O 1
ATOM 941 N N . ILE A 1 136 ? -14.594 28.094 -14.493 1.00 27.66 133 ILE A N 1
ATOM 942 C CA . ILE A 1 136 ? -13.941 27.610 -13.284 1.00 22.38 133 ILE A CA 1
ATOM 943 C C . ILE A 1 136 ? -12.725 28.485 -12.999 1.00 27.11 133 ILE A C 1
ATOM 944 O O . ILE A 1 136 ? -11.849 28.662 -13.853 1.00 27.41 133 ILE A O 1
ATOM 949 N N . LYS A 1 137 ? -12.688 29.056 -11.798 1.00 24.70 134 LYS A N 1
ATOM 950 C CA . LYS A 1 137 ? -11.704 30.074 -11.452 1.00 22.06 134 LYS A CA 1
ATOM 951 C C . LYS A 1 137 ? -10.396 29.470 -10.952 1.00 23.77 134 LYS A C 1
ATOM 952 O O . LYS A 1 137 ? -9.325 30.040 -11.193 1.00 27.94 134 LYS A O 1
ATOM 958 N N . TYR A 1 138 ? -10.457 28.330 -10.272 1.00 20.84 135 TYR A N 1
ATOM 959 C CA . TYR A 1 138 ? -9.314 27.714 -9.633 1.00 21.85 135 TYR A CA 1
ATOM 960 C C . TYR A 1 138 ? -9.170 26.256 -10.109 1.00 23.06 135 TYR A C 1
ATOM 961 O O . TYR A 1 138 ? -10.121 25.688 -10.624 1.00 20.46 135 TYR A O 1
ATOM 970 N N . PRO A 1 139 ? -7.990 25.679 -9.916 1.00 21.87 136 PRO A N 1
ATOM 971 C CA . PRO A 1 139 ? -7.880 24.216 -10.084 1.00 23.43 136 PRO A CA 1
ATOM 972 C C . PRO A 1 139 ? -8.914 23.510 -9.228 1.00 21.44 136 PRO A C 1
ATOM 973 O O . PRO A 1 139 ? -9.187 23.909 -8.096 1.00 19.42 136 PRO A O 1
ATOM 977 N N . ILE A 1 140 ? -9.506 22.450 -9.789 1.00 18.11 137 ILE A N 1
ATOM 978 C CA . ILE A 1 140 ? -10.665 21.821 -9.158 1.00 19.67 137 ILE A CA 1
ATOM 979 C C . ILE A 1 140 ? -10.329 21.304 -7.764 1.00 22.14 137 ILE A C 1
ATOM 980 O O . ILE A 1 140 ? -11.194 21.283 -6.879 1.00 18.69 137 ILE A O 1
ATOM 985 N N . GLY A 1 141 ? -9.073 20.914 -7.529 1.00 22.54 138 GLY A N 1
ATOM 986 C CA . GLY A 1 141 ? -8.678 20.432 -6.215 1.00 24.70 138 GLY A CA 1
ATOM 987 C C . GLY A 1 141 ? -8.681 21.484 -5.123 1.00 20.78 138 GLY A C 1
ATOM 988 O O . GLY A 1 141 ? -8.597 21.125 -3.942 1.00 24.75 138 GLY A O 1
ATOM 989 N N . GLU A 1 142 ? -8.782 22.763 -5.477 1.00 17.55 139 GLU A N 1
ATOM 990 C CA . GLU A 1 142 ? -8.750 23.821 -4.479 1.00 18.01 139 GLU A CA 1
ATOM 991 C C . GLU A 1 142 ? -10.114 24.100 -3.866 1.00 16.94 139 GLU A C 1
ATOM 992 O O . GLU A 1 142 ? -10.194 24.869 -2.902 1.00 18.43 139 GLU A O 1
ATOM 998 N N . TYR A 1 143 ? -11.184 23.508 -4.398 1.00 15.88 140 TYR A N 1
ATOM 999 C CA . TYR A 1 143 ? -12.528 23.732 -3.875 1.00 11.81 140 TYR A CA 1
ATOM 1000 C C . TYR A 1 143 ? -12.804 22.772 -2.723 1.00 15.90 140 TYR A C 1
ATOM 1001 O O . TYR A 1 143 ? -12.601 21.561 -2.858 1.00 16.19 140 TYR A O 1
ATOM 1010 N N . LYS A 1 144 ? -13.269 23.310 -1.595 1.00 11.27 141 LYS A N 1
ATOM 1011 C CA . LYS A 1 144 ? -13.701 22.453 -0.495 1.00 12.39 141 LYS A CA 1
ATOM 1012 C C . LYS A 1 144 ? -14.993 21.731 -0.863 1.00 14.66 141 LYS A C 1
ATOM 1013 O O . LYS A 1 144 ? -15.854 22.272 -1.552 1.00 12.92 141 LYS A O 1
ATOM 1019 N N . LEU A 1 145 ? -15.134 20.497 -0.393 1.00 11.48 142 LEU A N 1
ATOM 1020 C CA . LEU A 1 145 ? -16.321 19.690 -0.670 1.00 9.97 142 LEU A CA 1
ATOM 1021 C C . LEU A 1 145 ? -17.309 19.829 0.485 1.00 11.43 142 LEU A C 1
ATOM 1022 O O . LEU A 1 145 ? -16.987 19.478 1.625 1.00 13.72 142 LEU A O 1
ATOM 1027 N N . GLU A 1 146 ? -18.510 20.336 0.196 1.00 10.31 143 GLU A N 1
ATOM 1028 C CA . GLU A 1 146 ? -19.506 20.588 1.234 1.00 9.85 143 GLU A CA 1
ATOM 1029 C C . GLU A 1 146 ? -20.861 20.060 0.797 1.00 9.48 143 GLU A C 1
ATOM 1030 O O . GLU A 1 146 ? -21.167 20.020 -0.399 1.00 10.54 143 GLU A O 1
ATOM 1036 N N . MET A 1 147 ? -21.689 19.678 1.769 1.00 8.90 144 MET A N 1
ATOM 1037 C CA . MET A 1 147 ? -23.003 19.142 1.435 1.00 8.05 144 MET A CA 1
ATOM 1038 C C . MET A 1 147 ? -23.934 19.317 2.626 1.00 8.60 144 MET A C 1
ATOM 1039 O O . MET A 1 147 ? -23.477 19.389 3.775 1.00 9.57 144 MET A O 1
ATOM 1044 N N . PRO A 1 148 ? -25.254 19.389 2.382 1.00 8.95 145 PRO A N 1
ATOM 1045 C CA . PRO A 1 148 ? -26.227 19.145 3.449 1.00 8.97 145 PRO A CA 1
ATOM 1046 C C . PRO A 1 148 ? -26.268 17.659 3.752 1.00 9.54 145 PRO A C 1
ATOM 1047 O O . PRO A 1 148 ? -25.464 16.894 3.205 1.00 10.59 145 PRO A O 1
ATOM 1051 N N . GLN A 1 149 ? -27.215 17.220 4.579 1.00 10.31 146 GLN A N 1
ATOM 1052 C CA . GLN A 1 149 ? -27.344 15.795 4.882 1.00 11.07 146 GLN A CA 1
ATOM 1053 C C . GLN A 1 149 ? -28.118 15.143 3.739 1.00 10.87 146 GLN A C 1
ATOM 1054 O O . GLN A 1 149 ? -29.320 14.866 3.822 1.00 13.49 146 GLN A O 1
ATOM 1060 N N . ILE A 1 150 ? -27.388 14.892 2.647 1.00 11.68 147 ILE A N 1
ATOM 1061 C CA . ILE A 1 150 ? -28.001 14.411 1.419 1.00 10.24 147 ILE A CA 1
ATOM 1062 C C . ILE A 1 150 ? -28.694 13.076 1.664 1.00 10.00 147 ILE A C 1
ATOM 1063 O O . ILE A 1 150 ? -28.323 12.304 2.561 1.00 11.93 147 ILE A O 1
ATOM 1068 N N . ASN A 1 151 ? -29.742 12.833 0.872 1.00 12.00 148 ASN A N 1
ATOM 1069 C CA . ASN A 1 151 ? -30.578 11.634 0.879 1.00 11.38 148 ASN A CA 1
ATOM 1070 C C . ASN A 1 151 ? -31.513 11.546 2.080 1.00 12.77 148 ASN A C 1
ATOM 1071 O O . ASN A 1 151 ? -32.407 10.696 2.079 1.00 14.79 148 ASN A O 1
ATOM 1076 N N . SER A 1 152 ? -31.336 12.395 3.101 1.00 12.32 149 SER A N 1
ATOM 1077 C CA . SER A 1 152 ? -32.037 12.182 4.367 1.00 13.88 149 SER A CA 1
ATOM 1078 C C . SER A 1 152 ? -33.364 12.924 4.460 1.00 13.62 149 SER A C 1
ATOM 1079 O O . SER A 1 152 ? -34.097 12.730 5.443 1.00 18.71 149 SER A O 1
ATOM 1082 N N . GLY A 1 153 ? -33.695 13.754 3.474 1.00 13.64 150 GLY A N 1
ATOM 1083 C CA . GLY A 1 153 ? -34.952 14.477 3.493 1.00 15.71 150 GLY A CA 1
ATOM 1084 C C . GLY A 1 153 ? -35.991 13.854 2.586 1.00 13.61 150 GLY A C 1
ATOM 1085 O O . GLY A 1 153 ? -36.617 12.843 2.928 1.00 13.84 150 GLY A O 1
ATOM 1086 N N . ILE A 1 154 ? -36.155 14.444 1.401 1.00 11.95 151 ILE A N 1
ATOM 1087 C CA . ILE A 1 154 ? -37.126 13.932 0.440 1.00 11.91 151 ILE A CA 1
ATOM 1088 C C . ILE A 1 154 ? -36.820 12.482 0.073 1.00 13.23 151 ILE A C 1
ATOM 1089 O O . ILE A 1 154 ? -37.736 11.684 -0.147 1.00 14.71 151 ILE A O 1
ATOM 1094 N N . PHE A 1 155 ? -35.540 12.105 0.021 1.00 11.62 152 PHE A N 1
ATOM 1095 C CA . PHE A 1 155 ? -35.223 10.744 -0.395 1.00 13.10 152 PHE A CA 1
ATOM 1096 C C . PHE A 1 155 ? -35.358 9.729 0.738 1.00 14.69 152 PHE A C 1
ATOM 1097 O O . PHE A 1 155 ? -35.295 8.524 0.475 1.00 15.71 152 PHE A O 1
ATOM 1105 N N . GLY A 1 156 ? -35.540 10.181 1.980 1.00 13.87 153 GLY A N 1
ATOM 1106 C CA . GLY A 1 156 ? -35.931 9.301 3.073 1.00 15.67 153 GLY A CA 1
ATOM 1107 C C . GLY A 1 156 ? -34.901 8.299 3.551 1.00 18.86 153 GLY A C 1
ATOM 1108 O O . GLY A 1 156 ? -35.274 7.302 4.180 1.00 20.19 153 GLY A O 1
ATOM 1109 N N . VAL A 1 157 ? -33.618 8.532 3.286 1.00 16.33 154 VAL A N 1
ATOM 1110 C CA . VAL A 1 157 ? -32.560 7.595 3.656 1.00 17.97 154 VAL A CA 1
ATOM 1111 C C . VAL A 1 157 ? -31.986 8.039 5.006 1.00 16.50 154 VAL A C 1
ATOM 1112 O O . VAL A 1 157 ? -31.534 9.186 5.111 1.00 16.63 154 VAL A O 1
ATOM 1116 N N . PRO A 1 158 ? -31.985 7.186 6.026 1.00 18.19 155 PRO A N 1
ATOM 1117 C CA . PRO A 1 158 ? -31.387 7.576 7.311 1.00 20.49 155 PRO A CA 1
ATOM 1118 C C . PRO A 1 158 ? -29.956 8.062 7.125 1.00 18.26 155 PRO A C 1
ATOM 1119 O O . PRO A 1 158 ? -29.155 7.427 6.438 1.00 19.90 155 PRO A O 1
ATOM 1123 N N . TRP A 1 159 ? -29.636 9.202 7.742 1.00 22.61 156 TRP A N 1
ATOM 1124 C CA . TRP A 1 159 ? -28.344 9.834 7.485 1.00 20.31 156 TRP A CA 1
ATOM 1125 C C . TRP A 1 159 ? -27.177 8.897 7.795 1.00 19.45 156 TRP A C 1
ATOM 1126 O O . TRP A 1 159 ? -26.165 8.902 7.084 1.00 20.64 156 TRP A O 1
ATOM 1137 N N . LYS A 1 160 ? -27.297 8.079 8.846 1.00 21.01 157 LYS A N 1
ATOM 1138 C CA . LYS A 1 160 ? -26.187 7.202 9.218 1.00 22.33 157 LYS A CA 1
ATOM 1139 C C . LYS A 1 160 ? -25.779 6.285 8.072 1.00 22.66 157 LYS A C 1
ATOM 1140 O O . LYS A 1 160 ? -24.606 5.901 7.969 1.00 22.96 157 LYS A O 1
ATOM 1146 N N . GLU A 1 161 ? -26.723 5.923 7.203 1.00 21.51 158 GLU A N 1
ATOM 1147 C CA . GLU A 1 161 ? -26.386 5.050 6.085 1.00 21.68 158 GLU A CA 1
ATOM 1148 C C . GLU A 1 161 ? -25.625 5.807 5.001 1.00 20.25 158 GLU A C 1
ATOM 1149 O O . GLU A 1 161 ? -24.687 5.271 4.404 1.00 21.90 158 GLU A O 1
ATOM 1155 N N . THR A 1 162 ? -26.002 7.058 4.738 1.00 18.66 159 THR A N 1
ATOM 1156 C CA . THR A 1 162 ? -25.218 7.865 3.811 1.00 17.41 159 THR A CA 1
ATOM 1157 C C . THR A 1 162 ? -23.860 8.226 4.402 1.00 20.17 159 THR A C 1
ATOM 1158 O O . THR A 1 162 ? -22.854 8.248 3.685 1.00 18.84 159 THR A O 1
ATOM 1162 N N . GLU A 1 163 ? -23.818 8.516 5.706 1.00 18.73 160 GLU A N 1
ATOM 1163 C CA . GLU A 1 163 ? -22.554 8.833 6.362 1.00 20.41 160 GLU A CA 1
ATOM 1164 C C . GLU A 1 163 ? -21.542 7.707 6.186 1.00 22.56 160 GLU A C 1
ATOM 1165 O O . GLU A 1 163 ? -20.349 7.963 5.985 1.00 21.74 160 GLU A O 1
ATOM 1171 N N . ARG A 1 164 ? -22.002 6.451 6.238 1.00 22.30 161 ARG A N 1
ATOM 1172 C CA . ARG A 1 164 ? -21.090 5.333 6.025 1.00 24.94 161 ARG A CA 1
ATOM 1173 C C . ARG A 1 164 ? -20.538 5.333 4.607 1.00 23.83 161 ARG A C 1
ATOM 1174 O O . ARG A 1 164 ? -19.385 4.944 4.386 1.00 28.26 161 ARG A O 1
ATOM 1182 N N . VAL A 1 165 ? -21.339 5.771 3.635 1.00 21.45 162 VAL A N 1
ATOM 1183 C CA . VAL A 1 165 ? -20.857 5.872 2.261 1.00 20.72 162 VAL A CA 1
ATOM 1184 C C . VAL A 1 165 ? -19.755 6.921 2.167 1.00 20.14 162 VAL A C 1
ATOM 1185 O O . VAL A 1 165 ? -18.707 6.692 1.553 1.00 21.56 162 VAL A O 1
ATOM 1189 N N . LEU A 1 166 ? -19.979 8.091 2.773 1.00 21.17 163 LEU A N 1
ATOM 1190 C CA . LEU A 1 166 ? -18.965 9.141 2.741 1.00 21.59 163 LEU A CA 1
ATOM 1191 C C . LEU A 1 166 ? -17.654 8.649 3.329 1.00 24.69 163 LEU A C 1
ATOM 1192 O O . LEU A 1 166 ? -16.578 8.928 2.788 1.00 21.38 163 LEU A O 1
ATOM 1197 N N . GLU A 1 167 ? -17.727 7.905 4.435 1.00 22.82 164 GLU A N 1
ATOM 1198 C CA . GLU A 1 167 ? -16.528 7.442 5.116 1.00 25.49 164 GLU A CA 1
ATOM 1199 C C . GLU A 1 167 ? -15.758 6.400 4.315 1.00 27.02 164 GLU A C 1
ATOM 1200 O O . GLU A 1 167 ? -14.583 6.157 4.621 1.00 32.03 164 GLU A O 1
ATOM 1206 N N . GLU A 1 168 ? -16.369 5.804 3.285 1.00 26.75 165 GLU A N 1
ATOM 1207 C CA . GLU A 1 168 ? -15.621 4.929 2.390 1.00 28.90 165 GLU A CA 1
ATOM 1208 C C . GLU A 1 168 ? -14.525 5.679 1.647 1.00 27.38 165 GLU A C 1
ATOM 1209 O O . GLU A 1 168 ? -13.568 5.051 1.182 1.00 33.56 165 GLU A O 1
ATOM 1215 N N . PHE A 1 169 ? -14.633 7.003 1.538 1.00 25.16 166 PHE A N 1
ATOM 1216 C CA . PHE A 1 169 ? -13.664 7.809 0.810 1.00 26.43 166 PHE A CA 1
ATOM 1217 C C . PHE A 1 169 ? -12.588 8.403 1.713 1.00 28.91 166 PHE A C 1
ATOM 1218 O O . PHE A 1 169 ? -11.842 9.282 1.271 1.00 29.80 166 PHE A O 1
ATOM 1226 N N . SER A 1 170 ? -12.483 7.938 2.958 1.00 28.30 167 SER A N 1
ATOM 1227 C CA . SER A 1 170 ? -11.454 8.435 3.863 1.00 32.23 167 SER A CA 1
ATOM 1228 C C . SER A 1 170 ? -10.072 8.226 3.258 1.00 35.25 167 SER A C 1
ATOM 1229 O O . SER A 1 170 ? -9.744 7.132 2.788 1.00 36.60 167 SER A O 1
ATOM 1232 N N . GLY A 1 171 ? -9.264 9.283 3.268 1.00 35.00 168 GLY A N 1
ATOM 1233 C CA . GLY A 1 171 ? -7.975 9.263 2.615 1.00 37.81 168 GLY A CA 1
ATOM 1234 C C . GLY A 1 171 ? -8.002 9.684 1.164 1.00 39.93 168 GLY A C 1
ATOM 1235 O O . GLY A 1 171 ? -6.937 9.946 0.591 1.00 43.20 168 GLY A O 1
ATOM 1236 N N . ASP A 1 172 ? -9.185 9.748 0.550 1.00 30.25 169 ASP A N 1
ATOM 1237 C CA . ASP A 1 172 ? -9.361 10.262 -0.802 1.00 32.92 169 ASP A CA 1
ATOM 1238 C C . ASP A 1 172 ? -10.001 11.643 -0.801 1.00 30.14 169 ASP A C 1
ATOM 1239 O O . ASP A 1 172 ? -9.520 12.557 -1.476 1.00 33.30 169 ASP A O 1
ATOM 1244 N N . MET A 1 173 ? -11.091 11.804 -0.054 1.00 26.23 170 MET A N 1
ATOM 1245 C CA . MET A 1 173 ? -11.850 13.041 -0.027 1.00 22.21 170 MET A CA 1
ATOM 1246 C C . MET A 1 173 ? -12.321 13.308 1.393 1.00 20.01 170 MET A C 1
ATOM 1247 O O . MET A 1 173 ? -12.576 12.380 2.163 1.00 24.22 170 MET A O 1
ATOM 1252 N N . SER A 1 174 ? -12.424 14.588 1.728 1.00 18.60 171 SER A N 1
ATOM 1253 C CA . SER A 1 174 ? -12.947 15.046 3.003 1.00 17.91 171 SER A CA 1
ATOM 1254 C C . SER A 1 174 ? -14.162 15.923 2.732 1.00 18.01 171 SER A C 1
ATOM 1255 O O . SER A 1 174 ? -14.205 16.652 1.735 1.00 20.35 171 SER A O 1
ATOM 1258 N N . PHE A 1 175 ? -15.146 15.857 3.627 1.00 15.77 172 PHE A N 1
ATOM 1259 C CA . PHE A 1 175 ? -16.421 16.533 3.434 1.00 14.59 172 PHE A CA 1
ATOM 1260 C C . PHE A 1 175 ? -16.758 17.374 4.652 1.00 14.46 172 PHE A C 1
ATOM 1261 O O . PHE A 1 175 ? -16.526 16.954 5.791 1.00 17.80 172 PHE A O 1
ATOM 1269 N N . THR A 1 176 ? -17.327 18.551 4.409 1.00 13.70 173 THR A N 1
ATOM 1270 C CA . THR A 1 176 ? -17.994 19.319 5.450 1.00 13.55 173 THR A CA 1
ATOM 1271 C C . THR A 1 176 ? -19.495 19.154 5.252 1.00 13.44 173 THR A C 1
ATOM 1272 O O . THR A 1 176 ? -20.025 19.480 4.183 1.00 12.33 173 THR A O 1
ATOM 1276 N N . VAL A 1 177 ? -20.171 18.619 6.264 1.00 12.30 174 VAL A N 1
ATOM 1277 C CA . VAL A 1 177 ? -21.599 18.337 6.198 1.00 13.24 174 VAL A CA 1
ATOM 1278 C C . VAL A 1 177 ? -22.318 19.304 7.124 1.00 11.64 174 VAL A C 1
ATOM 1279 O O . VAL A 1 177 ? -21.997 19.388 8.320 1.00 13.68 174 VAL A O 1
ATOM 1283 N N . TYR A 1 178 ? -23.284 20.030 6.568 1.00 12.14 175 TYR A N 1
ATOM 1284 C CA . TYR A 1 178 ? -24.051 21.022 7.305 1.00 12.47 175 TYR A CA 1
ATOM 1285 C C . TYR A 1 178 ? -25.296 20.375 7.887 1.00 15.03 175 TYR A C 1
ATOM 1286 O O . TYR A 1 178 ? -25.954 19.556 7.233 1.00 14.61 175 TYR A O 1
ATOM 1295 N N . GLN A 1 179 ? -25.604 20.743 9.125 1.00 14.41 176 GLN A N 1
ATOM 1296 C CA . GLN A 1 179 ? -26.812 20.318 9.815 1.00 15.62 176 GLN A CA 1
ATOM 1297 C C . GLN A 1 179 ? -27.584 21.563 10.218 1.00 18.19 176 GLN A C 1
ATOM 1298 O O . GLN A 1 179 ? -27.024 22.464 10.851 1.00 19.52 176 GLN A O 1
ATOM 1304 N N . LEU A 1 180 ? -28.855 21.624 9.840 1.00 19.17 177 LEU A N 1
ATOM 1305 C CA . LEU A 1 180 ? -29.672 22.781 10.182 1.00 23.75 177 LEU A CA 1
ATOM 1306 C C . LEU A 1 180 ? -29.879 22.866 11.693 1.00 28.06 177 LEU A C 1
ATOM 1307 O O . LEU A 1 180 ? -29.911 21.848 12.393 1.00 25.96 177 LEU A O 1
#

Radius of gyration: 14.34 Å; Cα contacts (8 Å, |Δi|>4): 335; chains: 1; bounding box: 36×33×35 Å

Nearest PDB structures (foldseek):
  6lft-assembly1_A  TM=1.006E+00  e=1.032E-37  Saccharomyces cerevisiae S288C
  6lfs-assembly1_A  TM=1.005E+00  e=8.902E-37  Saccharomyces cerevisiae S288C
  6lfr-assembly1_A  TM=1.004E+00  e=1.987E-35  Saccharomyces cerevisiae S288C
  6lfq-assembly1_A  TM=9.983E-01  e=5.713E-34  Saccharomyces cerevisiae S288C
  6lfu-assembly1_A  TM=1.000E+00  e=6.765E-33  Saccharomyces cerevisiae S288C

Foldseek 3Di:
DLEAEDEDDPPPDDPAAAEEEAEDALQLDLDDDVSVVLCVQQVVQSVVSSVNSVVQQLVCQLAKAWACSVVDLSYIYIYQHQFRDFAPRGDDQVSSLNSLLSHVVNVLVVLVVSYPNCVPRHDDRPVRHAYEYELYCVPRVPHPSVSNVVSVCVCVVRHGYYYYDD

GO terms:
  GO:0016791 phosphatase activity (F, IDA)
  GO:0047407 ADP-ribosyl-[dinitrogen reductase] hydrolase activity (F, IDA)
  GO:0006388 tRNA splicing, via endonucleolytic cleavage and ligation (P, TAS)

Secondary structure (DSSP, 8-state):
--EEEEES-TTS--SS-EEEEEEEESSS---SHHHHHHHHH-HHHHHHHHHHHHHHGGGGTT-EEEEE-SS-TTEEEEEEEEESS-GGGPPPHHHHHHHHHHHHHHHHHHHH---GGGTTT--S-GGGSEEEE-STTSSTT---HHHHHHHHHTTTTT--EEEEE-

Organism: Saccharomyces cerevisiae (strain ATCC 204508 / S288c) (NCBI:txid559292)